Protein AF-A0A1G0LH77-F1 (afdb_monomer_lite)

Secondary structure (DSSP, 8-state):
--------B----EEE--TTS--EEE---B-----SS--HHHHHH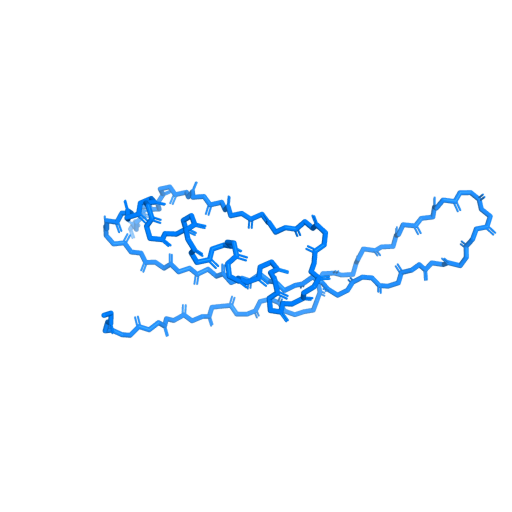HHHHHHHHHT-S------------

Sequence (69 aa):
FGGVTAYLRSPAQGLWKESGALAVQDDIVIYEVMTENLDQEWWHKYREKLTTDFRQDLLIVRVNEVQLL

Foldseek 3Di:
DPDWDWDWDWADFDQDDPDPDDGDGDIDIDTDGDDPDDPPVVVVVVQVVCCVVVVPPDDDDDDDDDDDD

Radius of gyration: 15.68 Å; chains: 1; bounding box: 36×27×40 Å

pLDDT: mean 71.97, std 18.01, range [42.41, 93.88]

Structure (mmCIF, N/CA/C/O backbone):
data_AF-A0A1G0LH77-F1
#
_entry.id   AF-A0A1G0LH77-F1
#
loop_
_atom_site.group_PDB
_atom_site.id
_atom_site.type_symbol
_atom_site.label_atom_id
_atom_site.label_alt_id
_atom_site.label_comp_id
_atom_site.label_asym_id
_atom_site.label_entity_id
_atom_site.label_seq_id
_atom_site.pdbx_PDB_ins_code
_atom_site.Cartn_x
_atom_site.Cartn_y
_atom_site.Cartn_z
_atom_site.occupancy
_atom_site.B_iso_or_equiv
_atom_site.auth_seq_id
_atom_site.auth_comp_id
_atom_site.auth_asym_id
_atom_site.auth_atom_id
_atom_site.pdbx_PDB_model_num
ATOM 1 N N . PHE A 1 1 ? -7.880 -9.177 9.269 1.00 50.00 1 PHE A N 1
ATOM 2 C CA . PHE A 1 1 ? -8.267 -8.109 8.327 1.00 50.00 1 PHE A CA 1
ATOM 3 C C . PHE A 1 1 ? -9.551 -8.522 7.613 1.00 50.00 1 PHE A C 1
ATOM 5 O O . PHE A 1 1 ? -9.603 -9.641 7.116 1.00 50.00 1 PHE A O 1
ATOM 12 N N . GLY A 1 2 ? -10.598 -7.685 7.676 1.00 47.38 2 GLY A N 1
ATOM 13 C CA . GLY A 1 2 ? -11.981 -7.991 7.277 1.00 47.38 2 GLY A CA 1
ATOM 14 C C . GLY A 1 2 ? -12.500 -7.045 6.194 1.00 47.38 2 GLY A C 1
ATOM 15 O O . GLY A 1 2 ? -13.210 -6.094 6.494 1.00 47.38 2 GLY A O 1
ATOM 16 N N . GLY A 1 3 ? -12.144 -7.350 4.946 1.00 44.22 3 GLY A N 1
ATOM 17 C CA . GLY A 1 3 ? -12.540 -6.599 3.752 1.00 44.22 3 GLY A CA 1
ATOM 18 C C . GLY A 1 3 ? -11.443 -5.655 3.262 1.00 44.22 3 GLY A C 1
ATOM 19 O O . GLY A 1 3 ? -10.886 -4.884 4.037 1.00 44.22 3 GLY A O 1
ATOM 20 N N . VAL A 1 4 ? -11.117 -5.738 1.971 1.00 55.47 4 VAL A N 1
ATOM 21 C CA . VAL A 1 4 ? -10.248 -4.785 1.274 1.00 55.47 4 VAL A CA 1
ATOM 22 C C . VAL A 1 4 ? -11.028 -4.257 0.076 1.00 55.47 4 VAL A C 1
ATOM 24 O O . VAL A 1 4 ? -11.544 -5.040 -0.721 1.00 55.47 4 VAL A O 1
ATOM 27 N N . THR A 1 5 ? -11.142 -2.938 -0.042 1.00 52.47 5 THR A N 1
ATOM 28 C CA . THR A 1 5 ? -11.648 -2.298 -1.259 1.00 52.47 5 THR A CA 1
ATOM 29 C C . THR A 1 5 ? -10.436 -1.771 -2.000 1.00 52.47 5 THR A C 1
ATOM 31 O O . THR A 1 5 ? -9.838 -0.788 -1.578 1.00 52.47 5 THR A O 1
ATOM 34 N N . ALA A 1 6 ? -10.038 -2.460 -3.067 1.00 52.22 6 ALA A N 1
ATOM 35 C CA . ALA A 1 6 ? -8.916 -2.044 -3.894 1.00 52.22 6 ALA A CA 1
ATOM 36 C C . ALA A 1 6 ? -9.427 -1.159 -5.035 1.00 52.22 6 ALA A C 1
ATOM 38 O O . ALA A 1 6 ? -10.155 -1.625 -5.911 1.00 52.22 6 ALA A O 1
ATOM 39 N N . TYR A 1 7 ? -9.030 0.111 -5.044 1.00 52.72 7 TYR A N 1
ATOM 40 C CA . TYR A 1 7 ? -9.122 0.939 -6.241 1.00 52.72 7 TYR A CA 1
ATOM 41 C C . TYR A 1 7 ? -7.861 0.699 -7.079 1.00 52.72 7 TYR A C 1
ATOM 43 O O . TYR A 1 7 ? -6.785 1.190 -6.745 1.00 52.72 7 TYR A O 1
ATOM 51 N N . LEU A 1 8 ? -7.969 -0.118 -8.131 1.00 52.44 8 LEU A N 1
ATOM 52 C CA . LEU A 1 8 ? -6.855 -0.375 -9.044 1.00 52.44 8 LEU A CA 1
ATOM 53 C C . LEU A 1 8 ? -6.817 0.708 -10.128 1.00 52.44 8 LEU A C 1
ATOM 55 O O . LEU A 1 8 ? -7.678 0.742 -11.008 1.00 52.44 8 LEU A O 1
ATOM 59 N N . ARG A 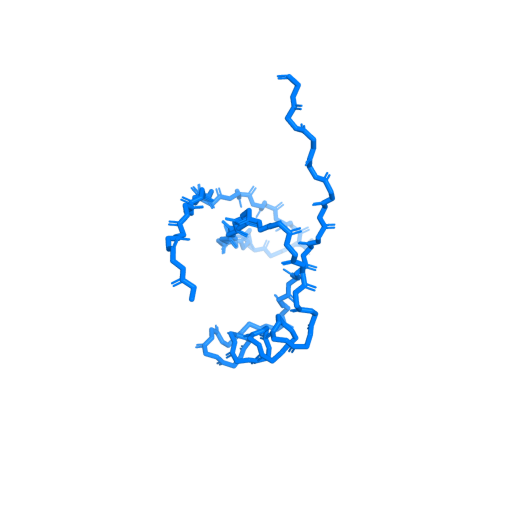1 9 ? -5.793 1.568 -10.110 1.00 53.19 9 ARG A N 1
ATOM 60 C CA . ARG A 1 9 ? -5.403 2.333 -11.306 1.00 53.19 9 ARG A CA 1
ATOM 61 C C . ARG A 1 9 ? -4.430 1.492 -12.135 1.00 53.19 9 ARG A C 1
ATOM 63 O O . ARG A 1 9 ? -3.294 1.292 -11.719 1.00 53.19 9 ARG A O 1
ATOM 70 N N . SER A 1 10 ? -4.881 1.031 -13.301 1.00 47.94 10 SER A N 1
ATOM 71 C CA . SER A 1 10 ? -4.056 0.445 -14.370 1.00 47.94 10 SER A CA 1
ATOM 72 C C . SER A 1 10 ? -3.902 1.427 -15.537 1.00 47.94 10 SER A C 1
ATOM 74 O O . SER A 1 10 ? -4.858 2.133 -15.857 1.00 47.94 10 SER A O 1
ATOM 76 N N . PRO A 1 11 ? -2.783 1.347 -16.270 1.00 47.28 11 PRO A N 1
ATOM 77 C CA . PRO A 1 11 ? -1.479 1.896 -15.921 1.00 47.28 11 PRO A CA 1
ATOM 78 C C . PRO A 1 11 ? -1.404 3.406 -16.213 1.00 47.28 11 PRO A C 1
ATOM 80 O O . PRO A 1 11 ? -1.945 3.906 -17.201 1.00 47.28 11 PRO A O 1
ATOM 83 N N . ALA A 1 12 ? -0.688 4.146 -15.367 1.00 48.06 12 ALA A N 1
ATOM 84 C CA . ALA A 1 12 ? -0.251 5.491 -15.728 1.00 48.06 12 ALA A CA 1
ATOM 85 C C . ALA A 1 12 ? 0.858 5.369 -16.786 1.00 48.06 12 ALA A C 1
ATOM 87 O O . ALA A 1 12 ? 1.916 4.824 -16.496 1.00 48.06 12 ALA A O 1
ATOM 88 N N . GLN A 1 13 ? 0.617 5.853 -18.007 1.00 45.56 13 GLN A N 1
ATOM 89 C CA . GLN A 1 13 ? 1.625 5.849 -19.069 1.00 45.56 13 GLN A CA 1
ATOM 90 C C . GLN A 1 13 ? 2.687 6.920 -18.782 1.00 45.56 13 GLN A C 1
ATOM 92 O O . GLN A 1 13 ? 2.446 8.112 -18.978 1.00 45.56 13 GLN A O 1
ATOM 97 N N . GLY A 1 14 ? 3.859 6.503 -18.304 1.00 48.81 14 GLY A N 1
ATOM 98 C CA . GLY A 1 14 ? 5.048 7.349 -18.237 1.00 48.81 14 GLY A CA 1
ATOM 99 C C . GLY A 1 14 ? 5.886 7.170 -19.499 1.00 48.81 14 GLY A C 1
ATOM 100 O O . GLY A 1 14 ? 6.440 6.100 -19.711 1.00 48.81 14 GLY A O 1
ATOM 101 N N . LEU A 1 15 ? 5.985 8.194 -20.349 1.00 48.06 15 LEU A N 1
ATOM 102 C CA . LEU A 1 15 ? 6.938 8.207 -21.463 1.00 48.06 15 LEU A CA 1
ATOM 103 C C . LEU A 1 15 ? 8.219 8.903 -20.997 1.00 48.06 15 LEU A C 1
ATOM 105 O O . LEU A 1 15 ? 8.271 10.132 -20.961 1.00 48.06 15 LEU A O 1
ATOM 109 N N . TRP A 1 16 ? 9.257 8.138 -20.664 1.00 52.00 16 TRP A N 1
ATOM 110 C CA . TRP A 1 16 ? 10.584 8.691 -20.386 1.00 52.00 16 TRP A CA 1
ATOM 111 C C . TRP A 1 16 ? 11.466 8.550 -21.631 1.00 52.00 16 TRP A C 1
ATOM 113 O O . TRP A 1 16 ? 11.599 7.467 -22.198 1.00 52.00 16 TRP A O 1
ATOM 123 N N . LYS A 1 17 ? 12.054 9.661 -22.087 1.00 42.41 17 LYS A N 1
ATOM 124 C CA . LYS A 1 17 ? 13.131 9.665 -23.084 1.00 42.41 17 LYS A CA 1
ATOM 125 C C . LYS A 1 17 ? 14.428 10.018 -22.369 1.00 42.41 17 LYS A C 1
ATOM 127 O O . LYS A 1 17 ? 14.687 11.196 -22.138 1.00 42.41 17 LYS A O 1
ATOM 132 N N . GLU A 1 18 ? 15.259 9.026 -22.071 1.00 49.25 18 GLU A N 1
ATOM 133 C CA . GLU A 1 18 ? 16.696 9.289 -22.022 1.00 49.25 18 GLU A CA 1
ATOM 134 C C . GLU A 1 18 ? 17.162 9.505 -23.463 1.00 49.25 18 GLU A C 1
ATOM 136 O O . GLU A 1 18 ? 16.827 8.734 -24.365 1.00 49.25 18 GLU A O 1
ATOM 141 N N . SER A 1 19 ? 17.848 10.618 -23.701 1.00 49.78 19 SER A N 1
ATOM 142 C CA . SER A 1 19 ? 18.308 11.067 -25.013 1.00 49.78 19 SER A CA 1
ATOM 143 C C . SER A 1 19 ? 18.912 9.927 -25.847 1.00 49.78 19 SER A C 1
ATOM 145 O O . SER A 1 19 ? 20.067 9.561 -25.660 1.00 49.78 19 SER A O 1
ATOM 147 N N . GLY A 1 20 ? 18.133 9.392 -26.796 1.00 52.62 20 GLY A N 1
ATOM 148 C CA . GLY A 1 20 ? 18.591 8.432 -27.808 1.00 52.62 20 GLY A CA 1
ATOM 149 C C . GLY A 1 20 ? 18.048 7.000 -27.717 1.00 52.62 20 GLY A C 1
ATOM 150 O O . GLY A 1 20 ? 18.278 6.245 -28.659 1.00 52.62 20 GLY A O 1
ATOM 151 N N . ALA A 1 21 ? 17.304 6.618 -26.673 1.00 54.66 21 ALA A N 1
ATOM 152 C CA . ALA A 1 21 ? 16.736 5.268 -26.548 1.00 54.66 21 ALA A CA 1
ATOM 153 C C . ALA A 1 21 ? 15.203 5.232 -26.721 1.00 54.66 21 ALA A C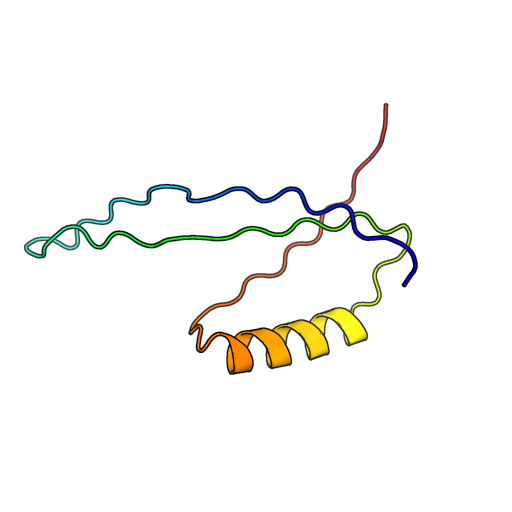 1
ATOM 155 O O . ALA A 1 21 ? 14.507 6.227 -26.503 1.00 54.66 21 ALA A O 1
ATOM 156 N N . LEU A 1 22 ? 14.693 4.073 -27.167 1.00 47.03 22 LEU A N 1
ATOM 157 C CA . LEU A 1 22 ? 13.265 3.760 -27.320 1.00 47.03 22 LEU A CA 1
ATOM 158 C C . LEU A 1 22 ? 12.495 4.096 -26.036 1.00 47.03 22 LEU A C 1
ATOM 160 O O . LEU A 1 22 ? 12.975 3.820 -24.942 1.00 47.03 22 LEU A O 1
ATOM 164 N N . ALA A 1 23 ? 11.300 4.675 -26.182 1.00 50.97 23 ALA A N 1
ATOM 165 C CA . ALA A 1 23 ? 10.425 4.954 -25.049 1.00 50.97 23 ALA A CA 1
ATOM 166 C C . ALA A 1 23 ? 10.098 3.640 -24.326 1.00 50.97 23 ALA A C 1
ATOM 168 O O . ALA A 1 23 ? 9.478 2.750 -24.911 1.00 50.97 23 ALA A O 1
ATOM 169 N N . VAL A 1 24 ? 10.547 3.517 -23.079 1.00 52.09 24 VAL A N 1
ATOM 170 C CA . VAL A 1 24 ? 10.218 2.385 -22.213 1.00 52.09 24 VAL A CA 1
ATOM 171 C C . VAL A 1 24 ? 8.822 2.641 -21.652 1.00 52.09 24 VAL A C 1
ATOM 173 O O . VAL A 1 24 ? 8.567 3.700 -21.080 1.00 52.09 24 VAL A O 1
ATOM 176 N N . GLN A 1 25 ? 7.899 1.711 -21.893 1.00 54.59 25 GLN A N 1
ATOM 177 C CA . GLN A 1 25 ? 6.583 1.721 -21.266 1.00 54.59 25 GLN A CA 1
ATOM 178 C C . GLN A 1 25 ? 6.706 1.025 -19.911 1.00 54.59 25 GLN A C 1
ATOM 180 O O . GLN A 1 25 ? 6.883 -0.191 -19.870 1.00 54.59 25 GLN A O 1
ATOM 185 N N . ASP A 1 26 ? 6.581 1.791 -18.831 1.00 56.62 26 ASP A N 1
ATOM 186 C CA . ASP A 1 26 ? 6.510 1.246 -17.477 1.00 56.62 26 ASP A CA 1
ATOM 187 C C . ASP A 1 26 ? 5.051 1.160 -17.018 1.00 56.62 26 ASP A C 1
ATOM 189 O O . ASP A 1 26 ? 4.329 2.161 -16.983 1.00 56.62 26 ASP A O 1
ATOM 193 N N . ASP A 1 27 ? 4.614 -0.043 -16.645 1.00 61.09 27 ASP A N 1
ATOM 194 C CA . ASP A 1 27 ? 3.289 -0.274 -16.078 1.00 61.09 27 ASP A CA 1
ATOM 195 C C . ASP A 1 27 ? 3.345 -0.111 -14.551 1.00 61.09 27 ASP A C 1
ATOM 197 O O . ASP A 1 27 ? 3.860 -0.963 -13.825 1.00 61.09 27 ASP A O 1
ATOM 201 N N . ILE A 1 28 ? 2.795 0.994 -14.042 1.00 70.75 28 ILE A N 1
ATOM 202 C CA . ILE A 1 28 ? 2.696 1.257 -12.599 1.00 70.75 28 ILE A CA 1
ATOM 203 C C . ILE A 1 28 ? 1.326 0.804 -12.090 1.00 70.75 28 ILE A C 1
ATOM 205 O O . ILE A 1 28 ? 0.293 1.237 -12.607 1.00 70.75 28 ILE A O 1
ATOM 209 N N . VAL A 1 29 ? 1.318 -0.007 -11.028 1.00 72.06 29 VAL A N 1
ATOM 210 C CA . VAL A 1 29 ? 0.105 -0.406 -10.300 1.00 72.06 29 VAL A CA 1
ATOM 211 C C . VAL A 1 29 ? 0.082 0.275 -8.934 1.00 72.06 29 VAL A C 1
ATOM 213 O O . VAL A 1 29 ? 1.041 0.183 -8.170 1.00 72.06 29 VAL A O 1
ATOM 216 N N . ILE A 1 30 ? -1.023 0.952 -8.616 1.00 79.31 30 ILE A N 1
ATOM 217 C CA . ILE A 1 30 ? -1.240 1.594 -7.313 1.00 79.31 30 ILE A CA 1
ATOM 218 C C . ILE A 1 30 ? -2.371 0.864 -6.592 1.00 79.31 30 ILE A C 1
ATOM 220 O O . ILE A 1 30 ? -3.449 0.685 -7.157 1.00 79.31 30 ILE A O 1
ATOM 224 N N . TYR A 1 31 ? -2.116 0.482 -5.340 1.00 78.62 31 TYR A N 1
ATOM 225 C CA . TYR A 1 31 ? -3.115 -0.051 -4.419 1.00 78.62 31 TYR A CA 1
ATOM 226 C C . TYR A 1 31 ? -3.345 0.952 -3.289 1.00 78.62 31 TYR A C 1
ATOM 228 O O . TYR A 1 31 ? -2.388 1.430 -2.680 1.00 78.62 31 TYR A O 1
ATOM 236 N N . GLU A 1 32 ? -4.609 1.243 -2.995 1.00 85.06 32 GLU A N 1
ATOM 237 C CA . GLU A 1 32 ? -5.022 2.104 -1.885 1.00 85.06 32 GLU A CA 1
ATOM 238 C C . GLU A 1 32 ? -5.857 1.285 -0.900 1.00 85.06 32 GLU A C 1
ATOM 240 O O . GLU A 1 32 ? -6.735 0.521 -1.305 1.00 85.06 32 GLU A O 1
ATOM 245 N N . VAL A 1 33 ? -5.554 1.415 0.392 1.00 85.94 33 VAL A N 1
ATOM 246 C CA . VAL A 1 33 ? -6.231 0.691 1.472 1.00 85.94 33 VAL A CA 1
ATOM 247 C C . VAL A 1 33 ? -6.652 1.698 2.533 1.00 85.94 33 VAL A C 1
ATOM 249 O O . VAL A 1 33 ? -5.811 2.392 3.099 1.00 85.94 33 VAL A O 1
ATOM 252 N N . MET A 1 34 ? -7.954 1.761 2.804 1.00 87.56 34 MET A N 1
ATOM 253 C CA . MET A 1 34 ? -8.516 2.566 3.888 1.00 87.56 34 MET A CA 1
ATOM 254 C C . MET A 1 34 ? -8.430 1.771 5.193 1.00 87.56 34 MET A C 1
ATOM 256 O O . MET A 1 34 ? -8.855 0.617 5.242 1.00 87.56 34 MET A O 1
ATOM 260 N N . THR A 1 35 ? -7.887 2.375 6.247 1.00 87.62 35 THR A N 1
ATOM 261 C CA . THR A 1 35 ? -7.794 1.766 7.581 1.00 87.62 35 THR A CA 1
ATOM 262 C C . THR A 1 35 ? -7.963 2.834 8.655 1.00 87.62 35 THR A C 1
ATOM 264 O O . THR A 1 35 ? -7.496 3.955 8.478 1.00 87.62 35 THR A O 1
ATOM 267 N N . GLU A 1 36 ? -8.622 2.494 9.764 1.00 86.44 36 GLU A N 1
ATOM 268 C CA . GLU A 1 36 ? -8.777 3.396 10.917 1.00 86.44 36 GLU A CA 1
ATOM 269 C C . GLU A 1 36 ? -7.458 3.585 11.674 1.00 86.44 36 GLU A C 1
ATOM 271 O O . GLU A 1 36 ? -7.169 4.669 12.166 1.00 86.44 36 GLU A O 1
ATOM 276 N N . ASN A 1 37 ? -6.641 2.529 11.744 1.00 88.94 37 ASN A N 1
ATOM 277 C CA . ASN A 1 37 ? -5.342 2.538 12.409 1.00 88.94 37 ASN A CA 1
ATOM 278 C C . ASN A 1 37 ? -4.258 2.037 11.453 1.00 88.94 37 ASN A C 1
ATOM 280 O O . ASN A 1 37 ? -4.463 1.065 10.718 1.00 88.94 37 ASN A O 1
ATOM 284 N N . LEU A 1 38 ? -3.087 2.672 11.488 1.00 90.12 38 LEU A N 1
ATOM 285 C CA . LEU A 1 38 ? -1.923 2.255 10.713 1.00 90.12 38 LEU A CA 1
ATOM 286 C C . LEU A 1 38 ? -0.954 1.438 11.580 1.00 90.12 38 LEU A C 1
ATOM 288 O O . LEU A 1 38 ? -0.237 1.998 12.407 1.00 90.12 38 LEU A O 1
ATOM 292 N N . ASP A 1 39 ? -0.868 0.131 11.328 1.00 93.12 39 ASP A N 1
ATOM 293 C CA . ASP A 1 39 ? 0.205 -0.717 11.866 1.00 93.12 39 ASP A CA 1
ATOM 294 C C . ASP A 1 39 ? 1.463 -0.599 10.990 1.00 93.12 39 ASP A C 1
ATOM 296 O O . ASP A 1 39 ? 1.606 -1.271 9.964 1.00 93.12 39 ASP A O 1
ATOM 300 N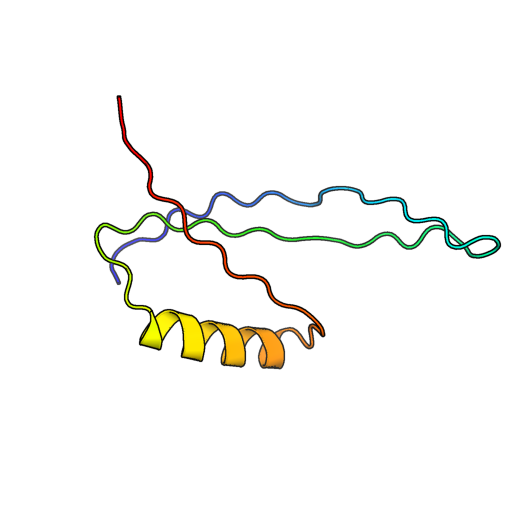 N . GLN A 1 40 ? 2.373 0.293 11.380 1.00 90.62 40 GLN A N 1
ATOM 301 C CA . GLN A 1 40 ? 3.587 0.574 10.610 1.00 90.62 40 GLN A CA 1
ATOM 302 C C . GLN A 1 40 ? 4.513 -0.642 10.483 1.00 90.62 40 GLN A C 1
ATOM 304 O O . GLN A 1 40 ? 5.112 -0.838 9.425 1.00 90.62 40 GLN A O 1
ATOM 309 N N . GLU A 1 41 ? 4.631 -1.466 11.529 1.00 93.88 41 GLU A N 1
ATOM 310 C CA . GLU A 1 41 ? 5.531 -2.622 11.526 1.00 93.88 41 GLU A CA 1
ATOM 311 C C . GLU A 1 41 ? 5.030 -3.693 10.553 1.00 93.88 41 GLU A C 1
ATOM 313 O O . GLU A 1 41 ? 5.808 -4.259 9.777 1.00 93.88 41 GLU A O 1
ATOM 318 N N . TRP A 1 42 ? 3.717 -3.930 10.541 1.00 93.69 42 TRP A N 1
ATOM 319 C CA . TRP A 1 42 ? 3.094 -4.845 9.594 1.00 93.69 42 TRP A CA 1
ATOM 320 C C . TRP A 1 42 ? 3.293 -4.383 8.144 1.00 93.69 42 TRP A C 1
ATOM 322 O O . TRP A 1 42 ? 3.735 -5.171 7.304 1.00 93.69 42 TRP A O 1
ATOM 332 N N . TRP A 1 43 ? 3.044 -3.099 7.850 1.00 92.19 43 TRP A N 1
ATOM 333 C CA . TRP A 1 43 ? 3.214 -2.544 6.501 1.00 92.19 43 TRP A CA 1
ATOM 334 C C . TRP A 1 43 ? 4.670 -2.562 6.028 1.00 92.19 43 TRP A C 1
ATOM 336 O O . TRP A 1 43 ? 4.922 -2.819 4.849 1.00 92.19 43 TRP A O 1
ATOM 346 N N . HIS A 1 44 ? 5.632 -2.358 6.932 1.00 91.19 44 HIS A N 1
ATOM 347 C CA . HIS A 1 44 ? 7.054 -2.492 6.620 1.00 91.19 44 HIS A CA 1
ATOM 348 C C . HIS A 1 44 ? 7.418 -3.915 6.184 1.00 91.19 44 HIS A C 1
ATOM 350 O O . HIS A 1 44 ? 7.988 -4.098 5.107 1.00 91.19 44 HIS A O 1
ATOM 356 N N . LYS A 1 45 ? 7.029 -4.926 6.970 1.00 93.69 45 LYS A N 1
ATOM 357 C CA . LYS A 1 45 ? 7.280 -6.340 6.634 1.00 93.69 45 LYS A CA 1
ATOM 358 C C . LYS A 1 45 ? 6.587 -6.741 5.336 1.00 93.69 45 LYS A C 1
ATOM 360 O O . LYS A 1 45 ? 7.149 -7.463 4.512 1.00 93.69 45 LYS A O 1
ATOM 365 N N . TYR A 1 46 ? 5.364 -6.257 5.131 1.00 90.94 46 TYR A N 1
ATOM 366 C CA . TYR A 1 46 ? 4.615 -6.539 3.915 1.00 90.94 46 TYR A CA 1
ATOM 367 C C . TYR A 1 46 ? 5.273 -5.911 2.679 1.00 90.94 46 TYR A C 1
ATOM 369 O O . TYR A 1 46 ? 5.405 -6.583 1.657 1.00 90.94 46 TYR A O 1
ATOM 377 N N . ARG A 1 47 ? 5.774 -4.671 2.781 1.00 89.44 47 ARG A N 1
ATOM 378 C CA .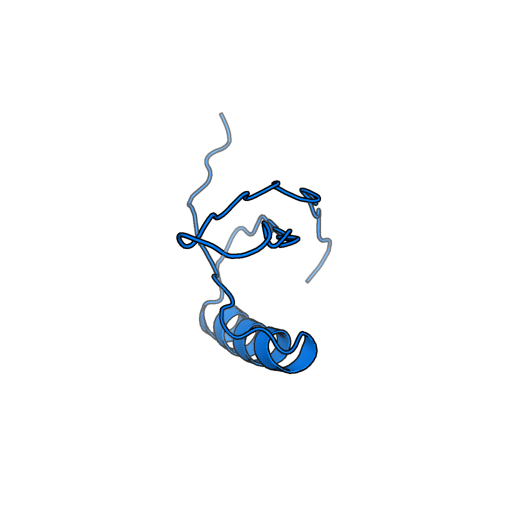 ARG A 1 47 ? 6.565 -4.022 1.724 1.00 89.44 47 ARG A CA 1
ATOM 379 C C . ARG A 1 47 ? 7.778 -4.859 1.327 1.00 89.44 47 ARG A C 1
ATOM 381 O O . ARG A 1 47 ? 7.967 -5.091 0.141 1.00 89.44 47 ARG A O 1
ATOM 388 N N . GLU A 1 48 ? 8.576 -5.327 2.284 1.00 90.19 48 GLU A N 1
ATOM 389 C CA . GLU A 1 48 ? 9.766 -6.149 1.999 1.00 90.19 48 GLU A CA 1
ATOM 390 C C . GLU A 1 48 ? 9.413 -7.454 1.276 1.00 90.19 48 GLU A C 1
ATOM 392 O O . GLU A 1 48 ? 10.071 -7.839 0.302 1.00 90.19 48 GLU A O 1
ATOM 397 N N . LYS A 1 49 ? 8.322 -8.099 1.706 1.00 91.31 49 LYS A N 1
ATOM 398 C CA . LYS A 1 49 ? 7.791 -9.284 1.035 1.00 91.31 49 LYS A CA 1
ATOM 399 C C . LYS A 1 49 ? 7.395 -8.978 -0.411 1.00 91.31 49 LYS A C 1
ATOM 401 O O . LYS A 1 49 ? 7.807 -9.705 -1.309 1.00 91.31 49 LYS A O 1
ATOM 406 N N . LEU A 1 50 ? 6.641 -7.905 -0.650 1.00 88.25 50 LEU 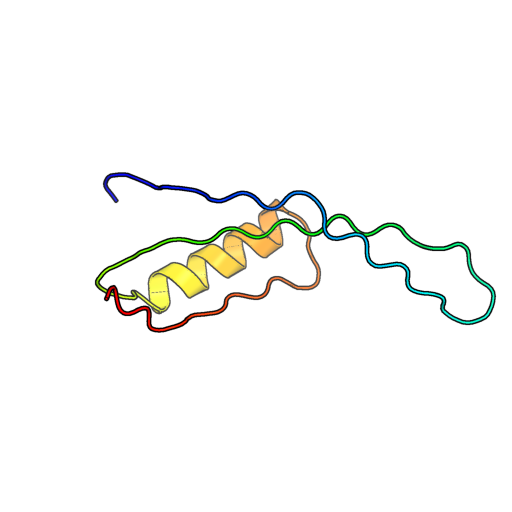A N 1
ATOM 407 C CA . LEU A 1 50 ? 6.189 -7.542 -1.997 1.00 88.25 50 LEU A CA 1
ATOM 408 C C . LEU A 1 50 ? 7.338 -7.142 -2.926 1.00 88.25 50 LEU A C 1
ATOM 410 O O . LEU A 1 50 ? 7.332 -7.536 -4.088 1.00 88.25 50 LEU A O 1
ATOM 414 N N . THR A 1 51 ? 8.335 -6.407 -2.427 1.00 86.31 51 THR A N 1
ATOM 415 C CA . THR A 1 51 ? 9.553 -6.082 -3.187 1.00 86.31 51 THR A CA 1
ATOM 416 C C . THR A 1 51 ? 10.223 -7.358 -3.702 1.00 86.31 51 THR A C 1
ATOM 418 O O . THR A 1 51 ? 10.604 -7.434 -4.870 1.00 86.31 51 THR A O 1
ATOM 421 N N . THR A 1 52 ? 10.299 -8.385 -2.850 1.00 87.75 52 THR A N 1
ATOM 422 C CA . THR A 1 52 ? 10.866 -9.694 -3.202 1.00 87.75 52 THR A CA 1
ATOM 423 C C . THR A 1 52 ? 9.985 -10.448 -4.199 1.00 87.75 52 THR A C 1
ATOM 425 O O . THR A 1 52 ? 10.476 -10.905 -5.231 1.00 87.75 52 THR A O 1
ATOM 428 N N . ASP A 1 53 ? 8.684 -10.557 -3.917 1.00 87.88 53 ASP A N 1
ATOM 429 C CA . ASP A 1 53 ? 7.742 -11.334 -4.729 1.00 87.88 53 ASP A CA 1
ATOM 430 C C . ASP A 1 53 ? 7.601 -10.755 -6.149 1.00 87.88 53 ASP A C 1
ATOM 432 O O . ASP A 1 53 ? 7.544 -11.506 -7.125 1.00 87.88 53 ASP A O 1
ATOM 436 N N . PHE A 1 54 ? 7.596 -9.424 -6.284 1.00 82.00 54 PHE A N 1
ATOM 437 C CA . PHE A 1 54 ? 7.452 -8.738 -7.571 1.00 82.00 54 PHE A CA 1
ATOM 438 C C . PHE A 1 54 ? 8.774 -8.388 -8.255 1.00 82.00 54 PHE A C 1
ATOM 440 O O . PHE A 1 54 ? 8.740 -7.881 -9.376 1.00 82.00 54 PHE A O 1
ATOM 447 N N . ARG A 1 55 ? 9.920 -8.667 -7.616 1.00 83.38 55 ARG A N 1
ATOM 448 C CA . ARG A 1 55 ? 11.264 -8.351 -8.134 1.00 83.38 55 ARG A CA 1
ATOM 449 C C . ARG A 1 55 ? 11.383 -6.889 -8.584 1.00 83.38 55 ARG A C 1
ATOM 451 O O . ARG A 1 55 ? 11.888 -6.607 -9.665 1.00 83.38 55 ARG A O 1
ATOM 458 N N . GLN A 1 56 ? 10.849 -5.978 -7.775 1.00 70.50 56 GLN A N 1
ATOM 459 C CA . GLN A 1 56 ? 10.856 -4.543 -8.056 1.00 70.50 56 GLN A CA 1
ATOM 460 C C . GLN A 1 56 ? 12.045 -3.889 -7.358 1.00 70.50 56 GLN A C 1
ATOM 462 O O . GLN A 1 56 ? 12.245 -4.112 -6.166 1.00 70.50 56 GLN A O 1
ATOM 467 N N . ASP A 1 57 ? 12.782 -3.032 -8.062 1.00 69.50 57 ASP A N 1
ATOM 468 C CA . ASP A 1 57 ? 13.883 -2.265 -7.462 1.00 69.50 57 ASP A CA 1
ATOM 469 C C . ASP A 1 57 ? 13.369 -1.181 -6.500 1.00 69.50 57 ASP A C 1
ATOM 471 O O . ASP A 1 57 ? 14.051 -0.803 -5.544 1.00 69.50 57 ASP A O 1
ATOM 475 N N . LEU A 1 58 ? 12.137 -0.695 -6.714 1.00 70.62 58 LEU A N 1
ATOM 476 C CA . LEU A 1 58 ? 11.527 0.347 -5.894 1.00 70.62 58 LEU A CA 1
ATOM 477 C C . LEU A 1 58 ? 10.039 0.079 -5.629 1.00 70.62 58 LEU A C 1
ATOM 479 O O . LEU A 1 58 ? 9.205 0.162 -6.525 1.00 70.62 58 LEU A O 1
ATOM 483 N N . LEU A 1 59 ? 9.694 -0.148 -4.357 1.00 81.56 59 LEU A N 1
ATOM 484 C CA . LEU A 1 59 ? 8.313 -0.141 -3.868 1.00 81.56 59 LEU A CA 1
ATOM 485 C C . LEU A 1 59 ? 8.107 1.050 -2.929 1.00 81.56 59 LEU A C 1
ATOM 487 O O . LEU A 1 59 ? 8.770 1.159 -1.888 1.00 81.56 59 LEU A O 1
ATOM 491 N N . ILE A 1 60 ? 7.173 1.930 -3.290 1.00 85.00 60 ILE A N 1
ATOM 492 C CA . ILE A 1 60 ? 6.798 3.110 -2.505 1.00 85.00 60 ILE A CA 1
ATOM 493 C C . ILE A 1 60 ? 5.516 2.801 -1.731 1.00 85.00 60 ILE A C 1
ATOM 495 O O . ILE A 1 60 ? 4.495 2.461 -2.322 1.00 85.00 60 ILE A O 1
ATOM 499 N N . VAL A 1 61 ? 5.556 2.981 -0.412 1.00 87.75 61 VAL A N 1
ATOM 500 C CA . VAL A 1 61 ? 4.360 3.004 0.439 1.00 87.75 61 VAL A CA 1
ATOM 501 C C . VAL A 1 61 ? 4.130 4.447 0.866 1.00 87.75 61 VAL A C 1
ATOM 503 O O . VAL A 1 61 ? 5.048 5.102 1.354 1.00 87.75 61 VAL A O 1
ATOM 506 N N . ARG A 1 62 ? 2.915 4.954 0.648 1.00 90.62 62 ARG A N 1
ATOM 507 C CA . ARG A 1 62 ? 2.493 6.294 1.069 1.00 90.62 62 ARG A CA 1
ATOM 508 C C . ARG A 1 62 ? 1.339 6.159 2.043 1.00 90.62 62 ARG A C 1
ATOM 510 O O . ARG A 1 62 ? 0.470 5.315 1.846 1.00 90.62 62 ARG A O 1
ATOM 517 N N . VAL A 1 63 ? 1.328 7.019 3.049 1.00 90.62 63 VAL A N 1
ATOM 518 C CA . VAL A 1 63 ? 0.266 7.107 4.048 1.00 90.62 63 VAL A CA 1
ATOM 519 C C . VAL A 1 63 ? -0.271 8.527 4.001 1.00 90.62 63 VAL A C 1
ATOM 521 O O . VAL A 1 63 ? 0.512 9.471 4.050 1.00 90.62 63 VAL A O 1
ATOM 524 N N . ASN A 1 64 ? -1.588 8.669 3.895 1.00 89.50 64 ASN A N 1
ATOM 525 C CA . ASN A 1 64 ? -2.268 9.955 3.970 1.00 89.50 64 ASN A CA 1
ATOM 526 C C . ASN A 1 64 ? -3.421 9.837 4.966 1.00 89.50 64 ASN A C 1
ATOM 528 O O . ASN A 1 64 ? -4.141 8.838 4.948 1.00 89.50 64 ASN A O 1
ATOM 532 N N . GLU A 1 65 ? -3.609 10.855 5.802 1.00 90.12 65 GLU A N 1
ATOM 533 C CA . GLU A 1 65 ? -4.847 11.001 6.565 1.00 90.12 65 GLU A CA 1
ATOM 534 C C . GLU A 1 65 ? -5.968 11.413 5.607 1.00 90.12 65 GLU A C 1
ATOM 536 O O . GLU A 1 65 ? -5.796 12.315 4.783 1.00 90.12 65 GLU A O 1
ATOM 541 N N . VAL A 1 66 ? -7.111 10.731 5.688 1.00 86.44 66 VAL A N 1
ATOM 542 C CA . VAL A 1 66 ? -8.280 11.015 4.852 1.00 86.44 66 VAL A CA 1
ATOM 543 C C . VAL A 1 66 ? -9.457 11.334 5.757 1.00 86.44 66 VAL A C 1
ATOM 545 O O . VAL A 1 66 ? -9.809 10.546 6.632 1.00 86.44 66 VAL A O 1
ATOM 548 N N . GLN A 1 67 ? -10.080 12.484 5.516 1.00 84.88 67 GLN A N 1
ATOM 549 C CA . GLN A 1 67 ? -11.305 12.899 6.183 1.00 84.88 67 GLN A CA 1
ATOM 550 C C . GLN A 1 67 ? -12.481 12.773 5.212 1.00 84.88 67 GLN A C 1
ATOM 552 O O . GLN A 1 67 ? -12.428 13.276 4.090 1.00 84.88 67 GLN A O 1
ATOM 557 N N . LEU A 1 68 ? -13.547 12.107 5.651 1.00 81.81 68 LEU A N 1
ATOM 558 C CA . LEU A 1 68 ? -14.841 12.128 4.971 1.00 81.81 68 LEU A CA 1
ATOM 559 C C . LEU A 1 68 ? -15.583 13.411 5.380 1.00 81.81 68 LEU A C 1
ATOM 561 O O . LEU A 1 68 ? -15.611 13.742 6.568 1.00 81.81 68 LEU A O 1
ATOM 565 N N . LEU A 1 69 ? -16.130 14.132 4.399 1.00 79.69 69 LEU A N 1
ATOM 566 C CA . LEU A 1 69 ? -16.928 15.351 4.592 1.00 79.69 69 LEU A CA 1
ATOM 567 C C . LEU A 1 69 ? -18.425 15.042 4.557 1.00 79.69 69 LEU A C 1
ATOM 569 O O . LEU A 1 69 ? -18.820 14.188 3.731 1.00 79.69 69 LEU A O 1
#